Protein AF-A0A520X7Q9-F1 (afdb_monomer)

Foldseek 3Di:
DKDKDADQAKAFFKKKKKAADPQKDWPPGPPDRIDIGTDIDHHGIDIDDTDMDGRDQDWAWMWIWIGGDPDIDIDIDTDHRD

Secondary structure (DSSP, 8-state):
-EEEEEESS-EEEEEEEEE--TTEEETTBTT-SEEEEEEEE-SEEEEEE--EEESSS--EEEEEEEEETTEEEEEEEEE---

Nearest PDB structures (foldseek):
  2a73-assembly1_B  TM=7.165E-01  e=1.972E-01  Homo sapiens
  8cem-assembly2_B  TM=7.336E-01  e=2.707E-01  Bos taurus
  8cem-assembly1_A  TM=6.698E-01  e=1.363E-01  Bos taurus
  8uin-assembly1_B  TM=6.629E-01  e=4.838E-01  Homo sapiens
  7zgj-assembly1_B  TM=5.350E-01  e=5.100E-01  Homo sapiens

Mean predicted aligned error: 3.15 Å

Solvent-accessible surface area (backbone atoms only — not comparable to full-atom values): 4753 Å² total; per-residue (Å²): 91,72,48,76,46,79,32,96,47,67,40,77,69,23,40,40,36,39,37,46,33,76,44,44,33,44,72,96,38,82,93,47,44,69,48,74,48,74,44,68,41,56,58,40,82,35,79,48,77,45,60,68,44,74,77,44,77,53,47,43,52,36,39,38,36,43,35,50,92,99,43,75,49,78,45,82,45,81,47,80,58,130

Radius of gyration: 13.14 Å; Cα contacts (8 Å, |Δi|>4): 178; chains: 1; bounding box: 28×20×39 Å

pLDDT: m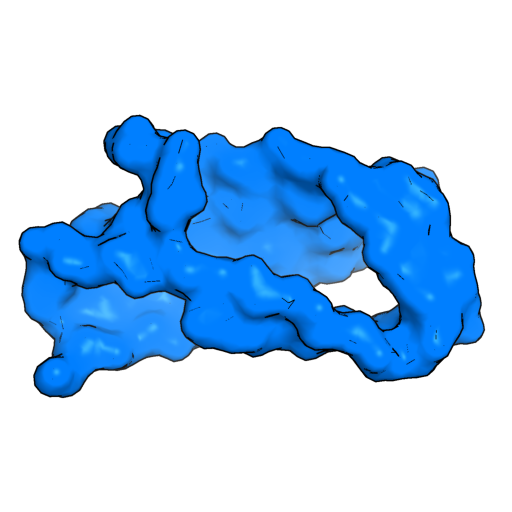ean 93.48, std 4.15, range [68.81, 97.69]

Sequence (82 aa):
MNLVFASASALEAATLTVTLPDGIELAGFPGQREITWQTSLAEGKNLLPLELIALTPVGGEVFARLEHDDRDRTFRLRIEVS

Structure (mmCIF, N/CA/C/O backbone):
data_AF-A0A520X7Q9-F1
#
_entry.id   AF-A0A520X7Q9-F1
#
loop_
_atom_site.group_PDB
_atom_site.id
_atom_site.type_symbol
_atom_site.labe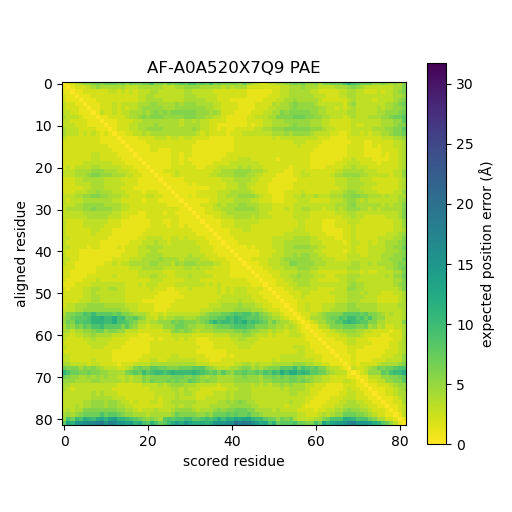l_atom_id
_atom_site.label_alt_id
_atom_site.label_comp_id
_atom_site.label_asym_id
_atom_site.label_entity_id
_atom_site.label_seq_id
_atom_site.pdbx_PDB_ins_code
_atom_site.Cartn_x
_atom_site.Cartn_y
_atom_site.Cartn_z
_atom_site.occupancy
_atom_site.B_iso_or_equiv
_atom_site.auth_seq_id
_atom_site.auth_comp_id
_atom_site.auth_asym_id
_atom_site.auth_atom_id
_atom_site.pdbx_PDB_model_num
ATOM 1 N N . MET A 1 1 ? 6.006 2.106 8.924 1.00 86.62 1 MET A N 1
ATOM 2 C CA . MET A 1 1 ? 6.459 0.861 8.254 1.00 86.62 1 MET A CA 1
ATOM 3 C C . MET A 1 1 ? 6.924 1.208 6.849 1.00 86.62 1 MET A C 1
ATOM 5 O O . MET A 1 1 ? 6.409 2.166 6.300 1.00 86.62 1 MET A O 1
ATOM 9 N N . ASN A 1 2 ? 7.859 0.461 6.256 1.00 89.25 2 ASN A N 1
ATOM 10 C CA . ASN A 1 2 ? 8.300 0.712 4.880 1.00 89.25 2 ASN A CA 1
ATOM 11 C C . ASN A 1 2 ? 7.995 -0.494 3.999 1.00 89.25 2 ASN A C 1
ATOM 13 O O . ASN A 1 2 ? 8.432 -1.603 4.307 1.00 89.25 2 ASN A O 1
ATOM 17 N N . LEU A 1 3 ? 7.296 -0.266 2.892 1.00 90.50 3 LEU A N 1
ATOM 18 C CA . LEU A 1 3 ? 7.225 -1.235 1.810 1.00 90.50 3 LEU A CA 1
ATOM 19 C C . LEU A 1 3 ? 8.478 -1.095 0.947 1.00 90.50 3 LEU A C 1
ATOM 21 O O . LEU A 1 3 ? 8.865 0.010 0.561 1.00 90.50 3 LEU A O 1
ATOM 25 N N . VAL A 1 4 ? 9.123 -2.224 0.666 1.00 91.81 4 VAL A N 1
ATOM 26 C CA . VAL A 1 4 ? 10.341 -2.278 -0.142 1.00 91.81 4 VAL A CA 1
ATOM 27 C C . VAL A 1 4 ? 10.028 -3.003 -1.441 1.00 91.81 4 VAL A C 1
ATOM 29 O O . VAL A 1 4 ? 9.785 -4.208 -1.430 1.00 91.81 4 VAL A O 1
ATOM 32 N N . PHE A 1 5 ? 10.087 -2.284 -2.558 1.00 91.19 5 PHE A N 1
ATOM 33 C CA . PHE A 1 5 ? 9.861 -2.854 -3.883 1.00 91.19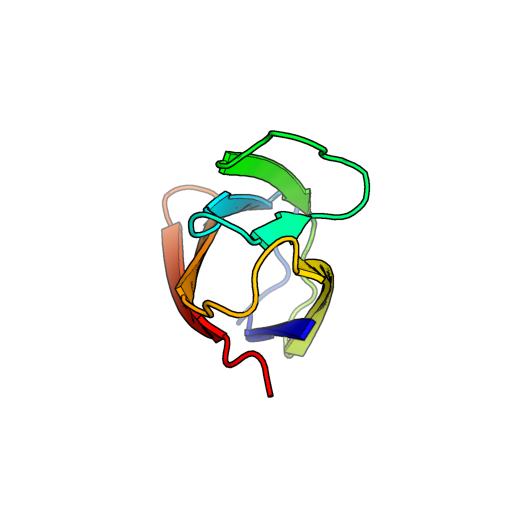 5 PHE A CA 1
ATOM 34 C C . PHE A 1 5 ? 11.168 -2.877 -4.670 1.00 91.19 5 PHE A C 1
ATOM 36 O O . PHE A 1 5 ? 11.796 -1.840 -4.877 1.00 91.19 5 PHE A O 1
ATOM 43 N N . ALA A 1 6 ? 11.577 -4.065 -5.112 1.00 91.81 6 ALA A N 1
ATOM 44 C CA . ALA A 1 6 ? 12.640 -4.212 -6.097 1.00 91.81 6 ALA A CA 1
ATOM 45 C C . ALA A 1 6 ? 12.011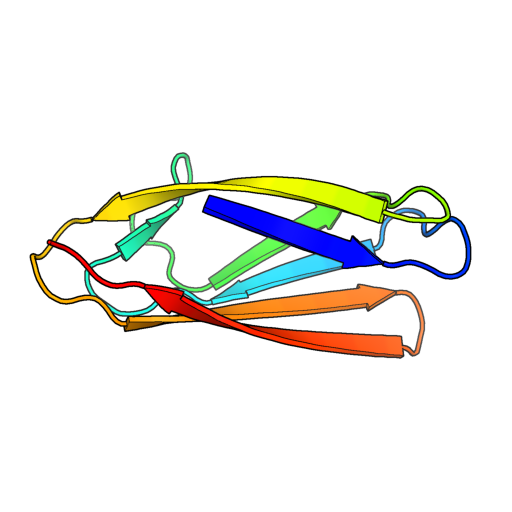 -4.270 -7.494 1.00 91.81 6 ALA A C 1
ATOM 47 O O . ALA A 1 6 ? 11.241 -5.190 -7.781 1.00 91.81 6 ALA A O 1
ATOM 48 N N . SER A 1 7 ? 12.339 -3.298 -8.342 1.00 92.88 7 SER A N 1
ATOM 49 C CA . SER A 1 7 ? 11.887 -3.239 -9.728 1.00 92.88 7 SER A CA 1
ATOM 50 C C . SER A 1 7 ? 13.050 -3.467 -10.689 1.00 92.88 7 SER A C 1
ATOM 52 O O . SER A 1 7 ? 14.137 -2.929 -10.492 1.00 92.88 7 SER A O 1
ATOM 54 N N . ALA A 1 8 ? 12.822 -4.267 -11.731 1.00 92.81 8 ALA A N 1
ATOM 55 C CA . ALA A 1 8 ? 13.820 -4.532 -12.772 1.00 92.81 8 ALA A CA 1
ATOM 56 C C . ALA A 1 8 ? 13.930 -3.394 -13.805 1.00 92.81 8 ALA A C 1
ATOM 58 O O . ALA A 1 8 ? 14.867 -3.373 -14.589 1.00 92.81 8 ALA A O 1
ATOM 59 N N . SER A 1 9 ? 12.962 -2.478 -13.818 1.00 94.44 9 SER A N 1
ATOM 60 C CA . SER A 1 9 ? 12.917 -1.289 -14.671 1.00 94.44 9 SER A CA 1
ATOM 61 C C . SER A 1 9 ? 12.136 -0.185 -13.961 1.00 94.44 9 SER A C 1
ATOM 63 O O . SER A 1 9 ? 11.417 -0.461 -12.997 1.00 94.44 9 SER A O 1
ATOM 65 N N . ALA A 1 10 ? 12.233 1.056 -14.434 1.00 96.00 10 ALA A N 1
ATOM 66 C CA . ALA A 1 10 ? 11.311 2.094 -13.983 1.00 96.00 10 ALA A CA 1
ATOM 67 C C . ALA A 1 10 ? 9.860 1.718 -14.348 1.00 96.00 10 ALA A C 1
ATOM 69 O O . ALA A 1 10 ? 9.623 1.165 -15.425 1.00 96.00 10 ALA A O 1
ATOM 70 N N . LEU A 1 11 ? 8.922 1.978 -13.436 1.00 95.50 11 LEU A N 1
ATOM 71 C CA . LEU A 1 11 ? 7.480 1.801 -13.617 1.00 95.50 11 LEU A CA 1
ATOM 72 C C . LEU A 1 11 ? 6.809 3.147 -13.366 1.00 95.50 11 LEU A C 1
ATOM 74 O O . LEU A 1 11 ? 6.983 3.721 -12.290 1.00 95.50 11 LEU A O 1
ATOM 78 N N . GLU A 1 12 ? 6.034 3.633 -14.324 1.00 95.88 12 GLU A N 1
ATOM 79 C CA . GLU A 1 12 ? 5.335 4.910 -14.206 1.00 95.88 12 GLU A CA 1
ATOM 80 C C . GLU A 1 12 ? 3.853 4.667 -13.953 1.00 95.88 12 GLU A C 1
ATOM 82 O O . GLU A 1 12 ? 3.241 3.821 -14.594 1.00 95.88 12 GLU A O 1
ATOM 87 N N . ALA A 1 13 ? 3.259 5.421 -13.026 1.00 95.31 13 ALA A N 1
ATOM 88 C CA . ALA A 1 13 ? 1.828 5.326 -12.723 1.00 95.31 13 ALA A CA 1
ATOM 89 C C . ALA A 1 13 ? 1.341 3.904 -12.348 1.00 95.31 13 ALA A C 1
ATOM 91 O O . ALA A 1 13 ? 0.192 3.537 -12.613 1.00 95.31 13 ALA A O 1
ATOM 92 N N . ALA A 1 14 ? 2.193 3.120 -11.681 1.00 96.50 14 ALA A N 1
ATOM 93 C CA . ALA A 1 14 ? 1.814 1.847 -11.083 1.00 96.50 14 ALA A CA 1
ATOM 94 C C . ALA A 1 14 ? 0.733 2.064 -10.014 1.00 96.50 14 ALA A C 1
ATOM 96 O O . ALA A 1 14 ? 0.800 3.002 -9.219 1.00 96.50 14 ALA A O 1
ATOM 97 N N . THR A 1 15 ? -0.259 1.185 -9.976 1.00 97.56 15 THR A N 1
ATOM 98 C CA . THR A 1 15 ? -1.347 1.234 -9.001 1.00 97.56 15 THR A CA 1
ATOM 99 C C . THR A 1 15 ? -0.956 0.422 -7.776 1.00 97.56 15 THR A C 1
ATOM 101 O O . THR A 1 15 ? -0.686 -0.771 -7.877 1.00 97.56 15 THR A O 1
ATOM 104 N N . LEU A 1 16 ? -0.898 1.072 -6.618 1.00 96.88 16 LEU A N 1
ATOM 105 C CA . LEU A 1 16 ? -0.670 0.433 -5.330 1.00 96.88 16 LEU A CA 1
ATOM 106 C C . LEU A 1 16 ? -1.987 0.400 -4.556 1.00 96.88 16 LEU A C 1
ATOM 108 O O . LEU A 1 16 ? -2.553 1.446 -4.244 1.00 96.88 16 LEU A O 1
ATOM 112 N N . THR A 1 17 ? -2.437 -0.803 -4.221 1.00 97.56 17 THR A N 1
ATOM 113 C CA . THR A 1 17 ? -3.569 -1.054 -3.330 1.00 97.56 17 THR A CA 1
ATOM 114 C C . THR A 1 17 ? -3.054 -1.615 -2.014 1.00 97.56 17 THR A C 1
ATOM 116 O O . THR A 1 17 ? -2.326 -2.607 -1.996 1.00 97.56 17 THR A O 1
ATOM 119 N N . VAL A 1 18 ? -3.426 -0.991 -0.901 1.00 96.94 18 VAL A N 1
ATOM 120 C CA . VAL A 1 18 ? -3.110 -1.453 0.452 1.00 96.94 18 VAL A CA 1
ATOM 121 C C . VAL A 1 18 ? -4.395 -1.828 1.171 1.00 96.94 18 VAL A C 1
ATOM 123 O O . VAL A 1 18 ? -5.268 -0.985 1.364 1.00 96.94 18 VAL A O 1
ATOM 126 N N . THR A 1 19 ? -4.472 -3.079 1.612 1.00 97.62 19 THR A N 1
ATOM 127 C CA . THR A 1 19 ? -5.548 -3.611 2.447 1.00 97.62 19 THR A CA 1
ATOM 128 C C . THR A 1 19 ? -5.044 -3.777 3.878 1.00 97.62 19 THR A C 1
ATOM 130 O O . THR A 1 19 ? -4.024 -4.429 4.121 1.00 97.62 19 THR A O 1
ATOM 133 N N . LEU A 1 20 ? -5.751 -3.174 4.827 1.00 96.56 20 LEU A N 1
ATOM 134 C CA . LEU A 1 20 ? -5.395 -3.116 6.241 1.00 96.56 20 LEU A CA 1
ATOM 135 C C . LEU A 1 20 ? -6.256 -4.082 7.066 1.00 96.56 20 LEU A C 1
ATOM 137 O O . LEU A 1 20 ? -7.445 -4.235 6.774 1.00 96.56 20 LEU A O 1
ATOM 141 N N . PRO A 1 21 ? -5.700 -4.684 8.131 1.00 95.62 21 PRO A N 1
ATOM 142 C CA . PRO A 1 21 ? -6.481 -5.478 9.068 1.00 95.62 21 PRO A CA 1
ATOM 143 C C . PRO A 1 21 ? -7.364 -4.579 9.944 1.00 95.62 21 PRO A C 1
ATOM 145 O O . PRO A 1 21 ? -7.173 -3.359 10.019 1.00 95.62 21 PRO A O 1
ATOM 148 N N . ASP A 1 22 ? -8.312 -5.184 10.653 1.00 93.94 22 ASP A N 1
ATOM 149 C CA . ASP A 1 22 ? -9.083 -4.487 11.682 1.00 93.94 22 ASP A CA 1
ATOM 150 C C . ASP A 1 22 ? -8.162 -3.879 12.748 1.00 93.94 22 ASP A C 1
ATOM 152 O O . ASP A 1 22 ? -7.119 -4.430 13.093 1.00 93.94 22 ASP A O 1
ATOM 156 N N . GLY A 1 23 ? -8.542 -2.708 13.259 1.00 93.50 23 GLY A N 1
ATOM 157 C CA . GLY A 1 23 ? -7.792 -2.033 14.317 1.00 93.50 23 GLY A CA 1
ATOM 158 C C . GLY A 1 23 ? -6.496 -1.343 13.877 1.00 93.50 23 GLY A C 1
ATOM 159 O O . GLY A 1 23 ? -5.822 -0.784 14.737 1.00 93.50 23 GLY A O 1
ATOM 160 N N . ILE A 1 24 ? -6.162 -1.322 12.581 1.00 94.94 24 ILE A N 1
ATOM 161 C CA . ILE A 1 24 ? -5.042 -0.546 12.014 1.00 94.94 24 ILE A CA 1
ATOM 162 C C . ILE A 1 24 ? -5.558 0.442 10.966 1.00 94.94 24 ILE A C 1
ATOM 164 O O . ILE A 1 24 ? -6.324 0.064 10.092 1.00 94.94 24 ILE A O 1
ATOM 168 N N . GLU A 1 25 ? -5.136 1.697 11.000 1.00 95.50 25 GLU A N 1
ATOM 169 C CA . GLU A 1 25 ? -5.443 2.724 9.997 1.00 95.50 25 GLU A CA 1
ATOM 170 C C . GLU A 1 25 ? -4.194 3.181 9.245 1.00 95.50 25 GLU A C 1
ATOM 172 O O . GLU A 1 25 ? -3.077 3.058 9.744 1.00 95.50 25 GLU A O 1
ATOM 177 N N . LEU A 1 26 ? -4.391 3.734 8.047 1.00 95.50 26 LEU A N 1
ATOM 178 C CA . LEU A 1 26 ? -3.364 4.473 7.318 1.00 95.50 26 LEU A CA 1
ATOM 179 C C . LEU A 1 26 ? -3.580 5.969 7.559 1.00 95.50 26 LEU A C 1
ATOM 181 O O . LEU A 1 26 ? -4.690 6.476 7.374 1.00 95.50 26 LEU A O 1
ATOM 185 N N . ALA A 1 27 ? -2.526 6.679 7.963 1.00 95.38 27 ALA A N 1
ATOM 186 C CA . ALA A 1 27 ? -2.589 8.118 8.183 1.00 95.38 27 ALA A CA 1
ATOM 187 C C . ALA A 1 27 ? -3.112 8.844 6.928 1.00 95.38 27 ALA A C 1
ATOM 189 O O . ALA A 1 27 ? -2.687 8.566 5.808 1.00 95.38 27 ALA A O 1
ATOM 190 N N . GLY A 1 28 ? -4.065 9.760 7.118 1.00 94.75 28 GLY A N 1
ATOM 191 C CA . GLY A 1 28 ? -4.745 10.467 6.024 1.00 94.75 28 GLY A CA 1
ATOM 192 C C . GLY A 1 28 ? -5.952 9.735 5.418 1.00 94.75 28 GLY A C 1
ATOM 193 O O . GLY A 1 28 ? -6.708 10.355 4.676 1.00 94.75 28 GLY A O 1
ATOM 194 N N . PHE A 1 29 ? -6.190 8.469 5.779 1.00 95.75 29 PHE A N 1
ATOM 195 C CA . PHE A 1 29 ? -7.308 7.655 5.283 1.00 95.75 29 PHE A CA 1
ATOM 196 C C . PHE A 1 29 ? -8.110 7.015 6.438 1.00 95.75 29 PHE A C 1
ATOM 198 O O . PHE A 1 29 ? -8.227 5.787 6.509 1.00 95.75 29 PHE A O 1
ATOM 205 N N . PRO A 1 30 ? -8.669 7.818 7.367 1.00 93.94 30 PRO A N 1
ATOM 206 C CA . PRO A 1 30 ? -9.382 7.294 8.533 1.00 93.94 30 PRO A CA 1
ATOM 207 C C . PRO A 1 30 ? -10.598 6.457 8.118 1.00 93.94 30 PRO A C 1
ATOM 209 O O . PRO A 1 30 ? -11.309 6.798 7.169 1.00 93.94 30 PRO A O 1
ATOM 212 N N . GLY A 1 31 ? -10.829 5.345 8.816 1.00 94.75 31 GLY A N 1
ATOM 213 C CA . GLY A 1 31 ? -11.917 4.402 8.549 1.00 94.75 31 GLY A CA 1
ATOM 214 C C . GLY A 1 31 ? -11.783 3.573 7.266 1.00 94.75 31 GLY A C 1
ATOM 215 O O . GLY A 1 31 ? -12.556 2.636 7.072 1.00 94.75 31 GLY A O 1
ATOM 216 N N . GLN A 1 32 ? -10.807 3.848 6.398 1.00 96.50 32 GLN A N 1
ATOM 217 C CA . GLN A 1 32 ? -10.625 3.090 5.159 1.00 96.50 32 GLN A CA 1
ATOM 218 C C . GLN A 1 32 ? -9.839 1.806 5.432 1.00 96.50 32 GLN A C 1
ATOM 220 O O . GLN A 1 32 ? -8.891 1.793 6.220 1.00 96.50 32 GLN A O 1
ATOM 225 N N . ARG A 1 33 ? -10.283 0.700 4.827 1.00 95.19 33 ARG A N 1
ATOM 226 C CA . ARG A 1 33 ? -9.625 -0.617 4.915 1.00 95.19 33 ARG A CA 1
ATOM 227 C C . ARG A 1 33 ? -8.840 -0.958 3.662 1.00 95.19 33 ARG A C 1
ATOM 229 O O . ARG A 1 33 ? -7.859 -1.678 3.752 1.00 95.19 33 ARG A O 1
ATOM 236 N N . GLU A 1 34 ? -9.266 -0.437 2.521 1.00 97.69 34 GLU A N 1
ATOM 237 C CA . GLU A 1 34 ? -8.604 -0.604 1.237 1.00 97.69 34 GLU A CA 1
ATOM 238 C C . GLU A 1 34 ? -8.345 0.781 0.655 1.00 97.69 34 GLU A C 1
ATOM 240 O O . GLU A 1 34 ? -9.268 1.584 0.521 1.00 97.69 34 GLU A O 1
ATOM 245 N N . ILE A 1 35 ? -7.078 1.076 0.377 1.00 97.62 35 ILE A N 1
ATOM 246 C CA . ILE A 1 35 ? -6.635 2.365 -0.143 1.00 97.62 35 ILE A CA 1
ATOM 247 C C . ILE A 1 35 ? -5.864 2.102 -1.428 1.00 97.62 35 ILE A C 1
ATOM 249 O O . ILE A 1 35 ? -4.899 1.342 -1.417 1.00 97.62 35 ILE A O 1
ATOM 253 N N . THR A 1 36 ? -6.272 2.752 -2.516 1.00 97.38 36 THR A N 1
ATOM 254 C CA . THR A 1 36 ? -5.660 2.593 -3.838 1.00 97.38 36 THR A CA 1
ATOM 255 C C . THR A 1 36 ? -5.190 3.940 -4.368 1.00 97.38 36 THR A C 1
ATOM 257 O O . THR A 1 36 ? -5.955 4.904 -4.383 1.00 97.38 36 THR A O 1
ATOM 260 N N . TRP A 1 37 ? -3.936 4.014 -4.810 1.00 96.06 37 TRP A N 1
ATOM 261 C CA . TRP A 1 37 ? -3.362 5.214 -5.418 1.00 96.06 37 TRP A CA 1
ATOM 262 C C . TRP A 1 37 ? -2.308 4.867 -6.469 1.00 96.06 37 TRP A 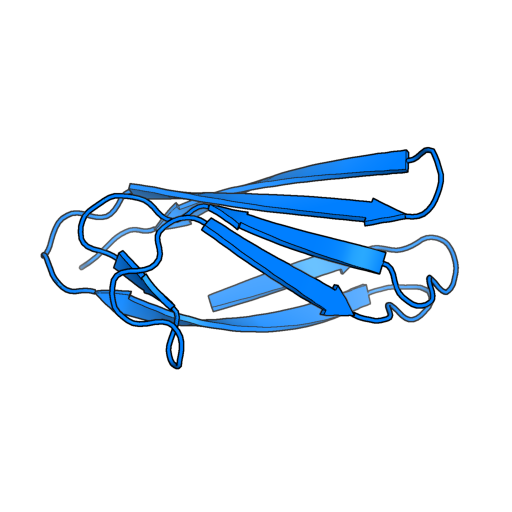C 1
ATOM 264 O O . TRP A 1 37 ? -1.803 3.748 -6.519 1.00 96.06 37 TRP A O 1
ATOM 274 N N . GLN A 1 38 ? -1.962 5.844 -7.308 1.00 96.62 38 GLN A N 1
ATOM 275 C CA . GLN A 1 38 ? -0.878 5.703 -8.277 1.00 96.62 38 GLN A CA 1
ATOM 276 C C . GLN A 1 38 ? 0.456 6.169 -7.695 1.00 96.62 38 GLN A C 1
ATOM 278 O O . GLN A 1 38 ? 0.536 7.171 -6.982 1.00 96.62 38 GLN A O 1
ATOM 283 N N . THR A 1 39 ? 1.520 5.451 -8.028 1.00 95.12 39 THR A N 1
ATOM 284 C CA . THR A 1 39 ? 2.899 5.765 -7.663 1.00 95.12 39 THR A CA 1
ATOM 285 C C . THR A 1 39 ? 3.842 5.392 -8.805 1.00 95.12 39 THR A C 1
ATOM 287 O O . THR A 1 39 ? 3.485 4.604 -9.678 1.00 95.12 39 THR A O 1
ATOM 290 N N . SER A 1 40 ? 5.052 5.942 -8.804 1.00 95.50 40 SER A N 1
ATOM 291 C CA . SER A 1 40 ? 6.101 5.561 -9.752 1.00 95.50 40 SER A CA 1
ATOM 292 C C . SER A 1 40 ? 7.246 4.900 -8.997 1.00 95.50 40 SER A C 1
ATOM 294 O O . SER A 1 40 ? 7.589 5.310 -7.885 1.00 95.50 40 SER A O 1
ATOM 296 N N . LEU A 1 41 ? 7.835 3.865 -9.592 1.00 96.38 41 LEU A N 1
ATOM 297 C CA . LEU A 1 41 ? 9.016 3.183 -9.077 1.00 96.38 41 LEU A CA 1
ATOM 298 C C . LEU A 1 41 ? 10.204 3.455 -9.995 1.00 96.38 41 LEU A C 1
ATOM 300 O O . LEU A 1 41 ? 10.108 3.293 -11.207 1.00 96.38 41 LEU A O 1
ATOM 304 N N . ALA A 1 42 ? 11.351 3.783 -9.413 1.00 97.38 42 ALA A N 1
ATOM 305 C CA . ALA A 1 42 ? 12.620 3.766 -10.124 1.00 97.38 42 ALA A CA 1
ATOM 306 C C . ALA A 1 42 ? 13.091 2.322 -10.373 1.00 97.38 42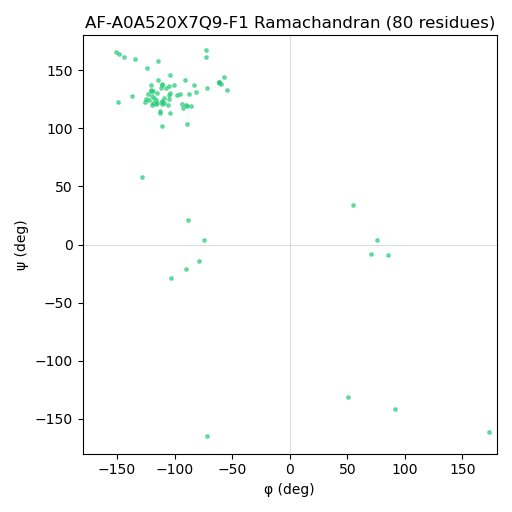 ALA A C 1
ATOM 308 O O . ALA A 1 42 ? 12.673 1.381 -9.692 1.00 97.38 42 ALA A O 1
ATOM 309 N N . GLU A 1 43 ? 14.012 2.137 -11.317 1.00 96.94 43 GLU A N 1
ATOM 310 C CA . GLU A 1 43 ? 14.763 0.885 -11.416 1.00 96.94 43 GLU A CA 1
ATOM 311 C C . GLU A 1 43 ? 15.554 0.634 -10.118 1.00 96.94 43 GLU A C 1
ATOM 313 O O . GLU A 1 43 ? 16.136 1.548 -9.530 1.00 96.94 43 GLU A O 1
ATOM 318 N N . GLY A 1 44 ? 15.571 -0.614 -9.649 1.00 96.75 44 GLY A N 1
ATOM 319 C CA . GLY A 1 44 ? 16.224 -1.000 -8.404 1.00 96.75 44 GLY A CA 1
ATOM 320 C C . GLY A 1 44 ? 15.294 -0.943 -7.190 1.00 96.75 44 GLY A C 1
ATOM 321 O O . GLY A 1 44 ? 14.142 -1.378 -7.241 1.00 96.75 44 GLY A O 1
ATOM 322 N N . LYS A 1 45 ? 15.826 -0.503 -6.044 1.00 95.94 45 LYS A N 1
ATOM 323 C CA . LYS A 1 45 ? 15.144 -0.576 -4.743 1.00 95.94 45 LYS A CA 1
ATOM 324 C C . LYS A 1 45 ? 14.384 0.715 -4.443 1.00 95.94 45 LYS A C 1
ATOM 326 O O . LYS A 1 45 ? 14.991 1.767 -4.282 1.00 95.94 45 LYS A O 1
ATOM 331 N N . ASN A 1 46 ? 13.077 0.590 -4.249 1.00 94.75 46 ASN A N 1
ATOM 332 C CA . ASN A 1 46 ? 12.175 1.679 -3.897 1.00 94.75 46 ASN A CA 1
ATOM 333 C C . ASN A 1 46 ? 11.663 1.504 -2.469 1.00 94.75 46 ASN A C 1
ATOM 335 O O . ASN A 1 46 ? 11.329 0.391 -2.052 1.00 94.75 46 ASN A O 1
ATOM 339 N N . LEU A 1 47 ? 11.602 2.609 -1.731 1.00 94.19 47 LEU A N 1
ATOM 340 C CA . LEU A 1 47 ? 11.067 2.669 -0.376 1.00 94.19 47 LEU A CA 1
ATOM 341 C C . LEU A 1 47 ? 9.791 3.498 -0.392 1.00 94.19 47 LEU A C 1
ATOM 343 O O . LEU A 1 47 ? 9.842 4.697 -0.653 1.00 94.19 47 LEU A O 1
ATOM 347 N N . LEU A 1 48 ? 8.667 2.857 -0.086 1.00 92.88 48 LEU A N 1
ATOM 348 C CA . LEU A 1 48 ? 7.378 3.519 0.063 1.00 92.88 48 LEU A CA 1
ATOM 349 C C . LEU A 1 48 ? 6.979 3.475 1.544 1.00 92.88 48 LEU A C 1
ATOM 351 O O . LEU A 1 48 ? 6.588 2.412 2.044 1.00 92.88 48 LEU A O 1
ATOM 355 N N . PRO A 1 49 ? 7.146 4.584 2.284 1.00 92.50 49 PRO A N 1
ATOM 356 C CA . PRO A 1 49 ? 6.777 4.633 3.688 1.00 92.50 49 PRO A CA 1
ATOM 357 C C . PRO A 1 49 ? 5.254 4.636 3.839 1.00 92.50 49 PRO A C 1
ATOM 359 O O . PRO A 1 49 ? 4.547 5.373 3.159 1.00 92.50 49 PRO A O 1
ATOM 362 N N . LEU A 1 50 ? 4.764 3.818 4.766 1.00 92.75 50 LEU A N 1
ATOM 363 C CA . LEU A 1 50 ? 3.386 3.809 5.240 1.00 92.75 50 LEU A CA 1
ATOM 364 C C . LEU A 1 50 ? 3.369 4.175 6.722 1.00 92.75 50 LEU A C 1
ATOM 366 O O . LEU A 1 50 ? 3.968 3.483 7.559 1.00 92.75 50 LEU A O 1
ATOM 370 N N . GLU A 1 51 ? 2.664 5.249 7.047 1.00 94.25 51 GLU A N 1
ATOM 371 C CA . GLU A 1 51 ? 2.402 5.650 8.423 1.00 94.25 51 GLU A CA 1
ATOM 372 C C . GLU A 1 51 ? 1.111 4.988 8.897 1.00 94.25 51 GLU A C 1
ATOM 374 O O . GLU A 1 51 ? 0.011 5.358 8.492 1.00 94.25 51 GLU A O 1
ATOM 379 N N . LEU A 1 52 ? 1.268 3.948 9.714 1.00 93.06 52 LEU A N 1
ATOM 380 C CA . LEU A 1 52 ? 0.155 3.166 10.226 1.00 93.06 52 LEU A CA 1
ATOM 381 C C . LEU A 1 52 ? -0.168 3.583 11.656 1.00 93.06 52 LEU A C 1
ATOM 383 O O . LEU A 1 52 ? 0.736 3.751 12.474 1.00 93.06 52 LEU A O 1
ATOM 387 N N . ILE A 1 53 ? -1.456 3.701 11.947 1.00 94.00 53 ILE A N 1
ATOM 388 C CA . ILE A 1 53 ? -1.998 4.079 13.248 1.00 94.00 53 ILE A CA 1
ATOM 389 C C . ILE A 1 53 ? -2.686 2.849 13.838 1.00 94.00 53 ILE A C 1
ATOM 391 O O . ILE A 1 53 ? -3.613 2.308 13.240 1.00 94.00 53 ILE A O 1
ATOM 395 N N . ALA A 1 54 ? -2.243 2.394 15.008 1.00 93.44 54 ALA A N 1
ATOM 396 C CA . ALA A 1 54 ? -2.905 1.306 15.719 1.00 93.44 54 ALA A CA 1
ATOM 397 C C . ALA A 1 54 ? -4.048 1.856 16.583 1.00 93.44 54 ALA A C 1
ATOM 399 O O . ALA A 1 54 ? -3.827 2.658 17.487 1.00 93.44 54 ALA A O 1
ATOM 400 N N . LEU A 1 55 ? -5.272 1.412 16.305 1.00 93.19 55 LEU A N 1
ATOM 401 C CA . LEU A 1 55 ? -6.470 1.7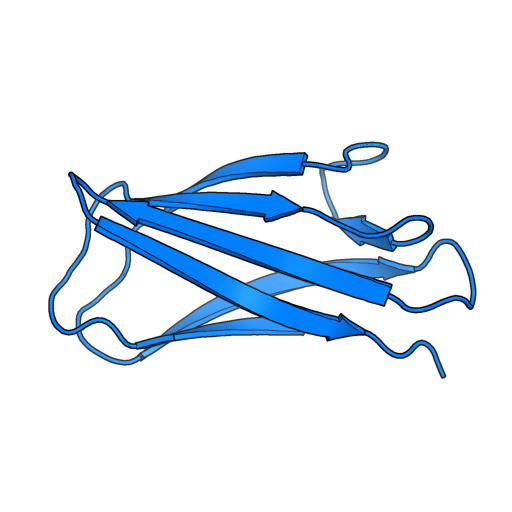12 17.093 1.00 93.19 55 LEU A CA 1
ATOM 402 C C . LEU A 1 55 ? -6.710 0.680 18.200 1.00 93.19 55 LEU A C 1
ATOM 404 O O . LEU A 1 55 ? -7.430 0.945 19.160 1.00 93.19 55 LEU A O 1
ATOM 408 N N . THR A 1 56 ? -6.135 -0.513 18.055 1.00 90.50 56 THR A N 1
ATOM 409 C CA . THR A 1 56 ? -6.253 -1.612 19.018 1.00 90.50 56 THR A CA 1
ATOM 410 C C . THR A 1 56 ? -4.877 -2.238 19.261 1.00 90.50 56 THR A C 1
ATOM 412 O O . THR A 1 56 ? -4.000 -2.108 18.406 1.00 90.50 56 THR A O 1
ATOM 415 N N . PRO A 1 57 ? -4.667 -2.957 20.379 1.00 88.50 57 PRO A N 1
ATOM 416 C CA . PRO A 1 57 ? -3.425 -3.699 20.616 1.00 88.50 57 PRO A CA 1
ATOM 417 C C . PRO A 1 57 ? -3.330 -4.987 19.779 1.00 88.50 57 PRO A C 1
ATOM 419 O O . PRO A 1 57 ? -2.408 -5.778 19.956 1.00 88.50 57 PRO A O 1
ATOM 422 N N . VAL A 1 58 ? -4.302 -5.246 18.901 1.00 87.88 58 VAL A N 1
ATOM 423 C CA . VAL A 1 58 ? -4.301 -6.411 18.023 1.00 87.88 58 VAL A CA 1
ATOM 424 C C . VAL A 1 58 ? -3.576 -6.023 16.738 1.00 87.88 58 VAL A C 1
ATOM 426 O O . VAL A 1 58 ? -3.966 -5.088 16.044 1.00 87.88 58 VAL A O 1
ATOM 429 N N . GLY A 1 59 ? -2.484 -6.732 16.453 1.00 88.62 59 GLY A N 1
ATOM 430 C CA . GLY A 1 59 ? -1.803 -6.654 15.166 1.00 88.62 59 GLY A CA 1
ATOM 431 C C . GLY A 1 59 ? -2.604 -7.329 14.051 1.00 88.62 59 GLY A C 1
ATOM 432 O O . GLY A 1 59 ? -3.778 -7.658 14.194 1.00 88.62 59 GLY A O 1
ATOM 433 N N . GLY A 1 60 ? -1.963 -7.591 12.922 1.00 92.12 60 GLY A N 1
ATOM 434 C CA . GLY A 1 60 ? -2.650 -8.230 11.808 1.00 92.12 60 GLY A CA 1
ATOM 435 C C . GLY A 1 60 ? -1.801 -8.282 10.559 1.00 92.12 60 GLY A C 1
ATOM 436 O O . GLY A 1 60 ? -0.580 -8.147 10.613 1.00 92.12 60 GLY A O 1
ATOM 437 N N . GLU A 1 61 ? -2.451 -8.490 9.425 1.00 95.00 61 GLU A N 1
ATOM 438 C CA . GLU A 1 61 ? -1.769 -8.619 8.146 1.00 95.00 61 GLU A CA 1
ATOM 439 C C . GLU A 1 61 ? -2.172 -7.493 7.220 1.00 95.00 61 GLU A C 1
ATOM 441 O O . GLU A 1 61 ? -3.351 -7.292 6.944 1.00 95.00 61 GLU A O 1
ATOM 446 N N . VAL A 1 62 ? -1.166 -6.770 6.744 1.00 94.62 62 VAL A N 1
ATOM 447 C CA . VAL A 1 62 ? 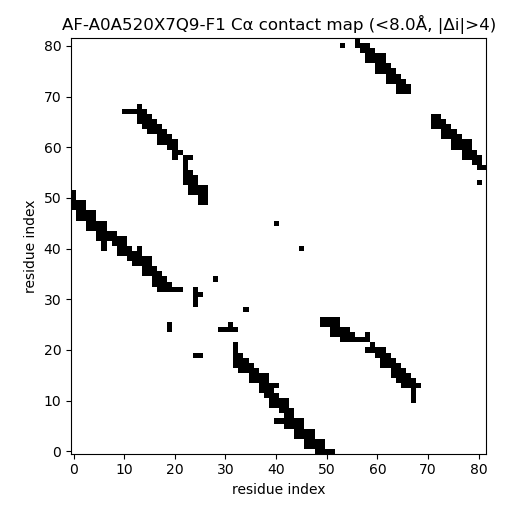-1.318 -5.791 5.679 1.00 94.62 62 VAL A CA 1
ATOM 448 C C . VAL A 1 62 ? -0.966 -6.460 4.364 1.00 94.62 62 VAL A C 1
ATOM 450 O O . VAL A 1 62 ? 0.100 -7.069 4.225 1.00 94.62 62 VAL A O 1
ATOM 453 N N . PHE A 1 63 ? -1.858 -6.316 3.394 1.00 96.31 63 PHE A N 1
ATOM 454 C CA . PHE A 1 63 ? -1.630 -6.742 2.024 1.00 96.31 63 PHE A CA 1
ATOM 455 C C . PHE A 1 63 ? -1.358 -5.511 1.174 1.00 96.31 63 PHE A C 1
ATOM 457 O O . PHE A 1 63 ? -2.110 -4.545 1.221 1.00 96.31 63 PHE A O 1
ATOM 464 N N . ALA A 1 64 ? -0.275 -5.536 0.411 1.00 95.88 64 ALA A N 1
ATOM 465 C CA . ALA A 1 64 ? 0.042 -4.504 -0.562 1.00 95.88 64 ALA A CA 1
ATOM 466 C C . ALA A 1 64 ? 0.119 -5.150 -1.941 1.00 95.88 64 ALA A C 1
ATOM 468 O O . ALA A 1 64 ? 0.934 -6.047 -2.156 1.00 95.88 64 ALA A O 1
ATOM 469 N N . ARG A 1 65 ? -0.720 -4.709 -2.870 1.00 96.50 65 ARG A N 1
ATOM 470 C CA . ARG A 1 65 ? -0.731 -5.157 -4.258 1.00 96.50 65 ARG A CA 1
ATOM 471 C C . ARG A 1 65 ? -0.252 -4.023 -5.148 1.00 96.50 65 ARG A C 1
ATOM 473 O O . ARG A 1 65 ? -0.802 -2.933 -5.094 1.00 96.50 65 ARG A O 1
ATOM 480 N N . LEU A 1 66 ? 0.785 -4.280 -5.934 1.00 95.81 66 LEU A N 1
ATOM 481 C CA . LEU A 1 66 ? 1.306 -3.352 -6.929 1.00 95.81 66 LEU A CA 1
ATOM 482 C C . LEU A 1 66 ? 0.984 -3.888 -8.321 1.00 95.81 66 LEU A C 1
ATOM 484 O O . LEU A 1 66 ? 1.415 -4.990 -8.659 1.00 95.81 66 LEU A O 1
ATOM 488 N N . GLU A 1 67 ? 0.271 -3.101 -9.113 1.00 96.69 67 GLU A N 1
ATOM 489 C CA . GLU A 1 67 ? -0.160 -3.417 -10.474 1.00 96.69 67 GLU A CA 1
ATOM 490 C C . GLU A 1 67 ? 0.445 -2.409 -11.459 1.00 96.69 67 GLU A C 1
ATOM 492 O O . GLU A 1 67 ? 0.399 -1.199 -11.234 1.00 96.69 67 GLU A O 1
ATOM 497 N N . HIS A 1 68 ? 1.028 -2.893 -12.552 1.00 95.75 68 HIS A N 1
ATOM 498 C CA . HIS A 1 68 ? 1.502 -2.069 -13.665 1.00 95.75 68 HIS A CA 1
ATOM 499 C C . HIS A 1 68 ? 1.382 -2.874 -14.960 1.00 95.75 68 HIS A C 1
ATOM 501 O O . HIS A 1 68 ? 1.968 -3.955 -15.074 1.00 95.75 68 HIS A O 1
ATOM 507 N N . ASP A 1 69 ? 0.638 -2.341 -15.931 1.00 90.31 69 ASP A N 1
ATOM 508 C CA . ASP A 1 69 ? 0.202 -3.060 -17.135 1.00 90.31 69 ASP A CA 1
ATOM 509 C C . ASP A 1 69 ? -0.456 -4.412 -16.777 1.00 90.31 69 ASP A C 1
ATOM 511 O O . ASP A 1 69 ? -1.292 -4.478 -15.879 1.00 90.31 69 ASP A O 1
ATOM 515 N N . ASP A 1 70 ? -0.047 -5.504 -17.427 1.00 87.88 70 ASP A N 1
ATOM 516 C CA . ASP A 1 70 ? -0.557 -6.863 -17.192 1.00 87.88 70 ASP A CA 1
ATOM 517 C C . ASP A 1 70 ? 0.205 -7.617 -16.083 1.00 87.88 70 ASP A C 1
ATOM 519 O O . ASP A 1 70 ? 0.237 -8.851 -16.057 1.00 87.88 70 ASP A O 1
ATOM 523 N N . ARG A 1 71 ? 0.904 -6.900 -15.193 1.00 89.12 71 ARG A N 1
ATOM 524 C CA . ARG A 1 71 ? 1.690 -7.499 -14.106 1.00 89.12 71 ARG A CA 1
ATOM 525 C C . ARG A 1 71 ? 1.199 -7.019 -12.756 1.00 89.12 71 ARG A C 1
ATOM 527 O O . ARG A 1 71 ? 1.136 -5.818 -12.506 1.00 89.12 71 ARG A O 1
ATOM 534 N N . ASP A 1 72 ? 0.996 -7.965 -11.848 1.00 92.19 72 ASP A N 1
ATOM 535 C CA . ASP A 1 72 ? 0.745 -7.679 -10.444 1.00 92.19 72 ASP A CA 1
ATOM 536 C C . ASP A 1 72 ? 1.747 -8.378 -9.518 1.00 92.19 72 ASP A C 1
ATOM 538 O O . ASP A 1 72 ? 2.328 -9.423 -9.827 1.00 92.19 72 ASP A O 1
ATOM 542 N N . ARG A 1 73 ? 1.989 -7.763 -8.361 1.00 91.12 73 ARG A N 1
ATOM 543 C CA . ARG A 1 73 ? 2.756 -8.346 -7.260 1.00 91.12 73 ARG A CA 1
ATOM 544 C C . ARG A 1 73 ? 2.053 -8.062 -5.949 1.00 91.12 73 ARG A C 1
ATOM 546 O O . ARG A 1 73 ? 1.802 -6.907 -5.625 1.00 91.12 73 ARG A O 1
ATOM 553 N N . THR A 1 74 ? 1.819 -9.111 -5.170 1.00 92.94 74 THR A N 1
ATOM 554 C CA . THR A 1 74 ? 1.229 -8.997 -3.835 1.00 92.94 74 THR A CA 1
ATOM 555 C C . THR A 1 74 ? 2.277 -9.266 -2.764 1.00 92.94 74 THR A C 1
ATOM 557 O O . THR A 1 74 ? 3.040 -10.228 -2.837 1.00 92.94 74 THR A O 1
ATOM 560 N N . PHE A 1 75 ? 2.287 -8.418 -1.745 1.00 91.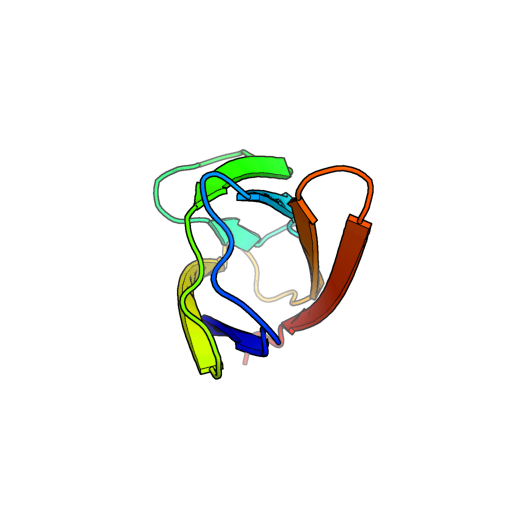56 75 PHE A N 1
ATOM 561 C CA . PHE A 1 75 ? 3.161 -8.479 -0.587 1.00 91.56 75 PHE A CA 1
ATOM 562 C C . PHE A 1 75 ? 2.300 -8.595 0.662 1.00 91.56 75 PHE A C 1
ATOM 564 O O . PHE A 1 75 ? 1.293 -7.904 0.799 1.00 91.56 75 PHE A O 1
ATOM 571 N N . ARG A 1 76 ? 2.712 -9.462 1.582 1.00 93.38 76 ARG A N 1
ATOM 572 C CA . ARG A 1 76 ? 2.032 -9.690 2.855 1.00 93.38 76 ARG A CA 1
ATOM 573 C C . ARG A 1 76 ? 2.985 -9.327 3.977 1.00 93.38 76 ARG A C 1
ATOM 575 O O . ARG A 1 76 ? 4.077 -9.889 4.060 1.00 93.38 76 ARG A O 1
ATOM 582 N N . LEU A 1 77 ? 2.579 -8.385 4.816 1.00 91.12 77 LEU A N 1
ATOM 583 C CA . LEU A 1 77 ? 3.362 -7.913 5.948 1.00 91.12 77 LEU A CA 1
ATOM 584 C C . LEU A 1 77 ? 2.583 -8.168 7.229 1.00 91.12 77 LEU A C 1
ATOM 586 O O . LEU A 1 77 ? 1.425 -7.775 7.347 1.00 91.12 77 LEU A O 1
ATOM 590 N N . ARG A 1 78 ? 3.231 -8.817 8.193 1.00 91.88 78 ARG A N 1
ATOM 591 C CA . ARG A 1 78 ? 2.673 -9.010 9.528 1.00 91.88 78 ARG A CA 1
ATOM 592 C C . ARG A 1 78 ? 3.028 -7.811 10.395 1.00 91.88 78 ARG A C 1
ATOM 594 O O . ARG A 1 78 ? 4.192 -7.425 10.472 1.00 91.88 78 ARG A O 1
ATOM 601 N N . ILE A 1 79 ? 2.019 -7.250 11.040 1.00 89.69 79 ILE A N 1
ATOM 602 C CA . ILE A 1 79 ? 2.145 -6.188 12.029 1.00 89.69 79 ILE A CA 1
ATOM 603 C C . ILE A 1 79 ? 1.956 -6.804 13.401 1.00 89.69 79 ILE A C 1
ATOM 605 O O . ILE A 1 79 ? 0.977 -7.507 13.651 1.00 89.69 79 ILE A O 1
ATOM 609 N N . GLU A 1 80 ? 2.889 -6.495 14.287 1.00 86.62 80 GLU A N 1
ATOM 610 C CA . GLU A 1 80 ? 2.819 -6.819 15.702 1.00 86.62 80 GLU A CA 1
ATOM 611 C C . GLU A 1 80 ? 2.742 -5.499 16.467 1.00 86.62 80 GLU A C 1
ATOM 613 O O . GLU A 1 80 ? 3.499 -4.569 16.185 1.00 86.62 80 GLU A O 1
ATOM 618 N N . VAL A 1 81 ? 1.779 -5.399 17.379 1.00 81.12 81 VAL A N 1
ATOM 619 C CA . VAL A 1 81 ? 1.619 -4.250 18.272 1.00 81.12 81 VAL A CA 1
ATOM 620 C C . VAL A 1 81 ? 2.126 -4.713 19.635 1.00 81.12 81 VAL A C 1
ATOM 622 O O . VAL A 1 81 ? 1.568 -5.650 20.204 1.00 81.12 81 VAL A O 1
ATOM 625 N N . SER A 1 82 ? 3.235 -4.129 20.090 1.00 68.81 82 SER A N 1
ATOM 626 C CA . SER A 1 82 ? 3.909 -4.444 21.359 1.00 68.81 82 SER A CA 1
ATOM 627 C C . SER A 1 82 ? 3.692 -3.358 22.396 1.00 68.81 82 SER A C 1
ATOM 629 O O . SER A 1 82 ? 3.821 -2.180 21.988 1.00 68.81 82 SER A O 1
#